Protein AF-A0A3P6F6H8-F1 (afdb_monomer_lite)

Sequence (95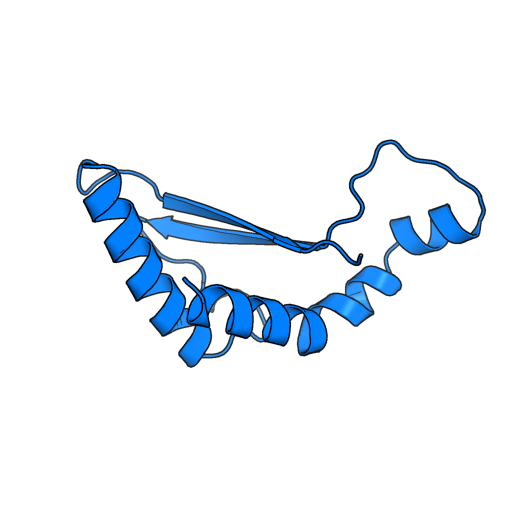 aa):
MEKVKKLINSHYEEHLKEKFHQSEMVKALSEGKTSDADWESTFFIWHKPTSNISKVPNISDELIKTMDGYVSQLHKFAKGSPNSCVKILVSLKDT

Radius of gyration: 15.67 Å; chains: 1; bounding box: 38×23×39 Å

Structure (mmCIF, N/CA/C/O backbone):
data_AF-A0A3P6F6H8-F1
#
_entry.id   AF-A0A3P6F6H8-F1
#
loop_
_atom_site.group_PDB
_atom_site.id
_atom_site.type_symbol
_atom_site.label_atom_id
_atom_site.label_alt_id
_atom_site.label_comp_id
_atom_site.label_asym_id
_atom_site.label_entity_id
_atom_site.label_seq_id
_atom_site.pdbx_PDB_ins_code
_atom_site.Cartn_x
_atom_site.Cartn_y
_atom_site.Cartn_z
_atom_site.occupancy
_atom_site.B_iso_or_equiv
_atom_site.auth_seq_id
_atom_site.auth_comp_id
_atom_site.auth_asym_id
_atom_site.auth_atom_id
_atom_site.pdbx_PDB_model_num
ATOM 1 N N . MET A 1 1 ? -3.633 12.340 7.985 1.00 84.44 1 MET A N 1
ATOM 2 C CA . MET A 1 1 ? -3.173 12.287 6.580 1.00 84.44 1 MET A CA 1
ATOM 3 C C . MET A 1 1 ? -1.687 12.026 6.449 1.00 84.44 1 MET A C 1
ATOM 5 O O . MET A 1 1 ? -1.337 11.052 5.804 1.00 84.44 1 MET A O 1
ATOM 9 N N . GLU A 1 2 ? -0.815 12.816 7.076 1.00 92.62 2 GLU A N 1
ATOM 10 C CA . GLU A 1 2 ? 0.639 12.696 6.854 1.00 92.62 2 GLU A CA 1
ATOM 11 C C . GLU A 1 2 ? 1.225 11.318 7.191 1.00 92.62 2 GLU A C 1
ATOM 13 O O . GLU A 1 2 ? 1.997 10.767 6.411 1.00 92.62 2 GLU A O 1
ATOM 18 N N . LYS A 1 3 ? 0.772 10.689 8.283 1.00 94.69 3 LYS A N 1
ATOM 19 C CA . LYS A 1 3 ? 1.191 9.321 8.626 1.00 94.69 3 LYS A CA 1
ATOM 20 C C . LYS A 1 3 ? 0.816 8.290 7.550 1.00 94.69 3 LYS A C 1
ATOM 22 O O . LYS A 1 3 ? 1.625 7.424 7.242 1.00 94.69 3 LYS A O 1
ATOM 27 N N . VAL A 1 4 ? -0.384 8.403 6.969 1.00 92.19 4 VAL A N 1
ATOM 28 C CA . VAL A 1 4 ? -0.860 7.514 5.893 1.00 92.19 4 VAL A CA 1
ATOM 29 C C . VAL A 1 4 ? 0.057 7.638 4.679 1.00 92.19 4 VAL A C 1
ATOM 31 O O . VAL A 1 4 ? 0.581 6.634 4.215 1.00 92.19 4 VAL A O 1
ATOM 34 N N . LYS A 1 5 ? 0.311 8.873 4.222 1.00 92.00 5 LYS A N 1
ATOM 35 C CA . LYS A 1 5 ? 1.196 9.144 3.080 1.00 92.00 5 LYS A CA 1
ATOM 36 C C . LYS A 1 5 ? 2.594 8.573 3.303 1.00 92.00 5 LYS A C 1
ATOM 38 O O . LYS A 1 5 ? 3.106 7.872 2.442 1.00 92.00 5 LYS A O 1
ATOM 43 N N . LYS A 1 6 ? 3.185 8.830 4.476 1.00 95.06 6 LYS A N 1
ATOM 44 C CA . LYS A 1 6 ? 4.526 8.340 4.815 1.00 95.06 6 LYS A CA 1
ATOM 45 C C . LYS A 1 6 ? 4.608 6.814 4.742 1.00 95.06 6 LYS A C 1
ATOM 47 O O . LYS A 1 6 ? 5.507 6.296 4.098 1.00 95.06 6 LYS A O 1
ATOM 52 N N . LEU A 1 7 ? 3.671 6.106 5.377 1.00 94.88 7 LEU A N 1
ATOM 53 C CA . LEU A 1 7 ? 3.688 4.641 5.412 1.00 94.88 7 LEU A CA 1
ATOM 54 C C . LEU A 1 7 ? 3.410 4.014 4.040 1.00 94.88 7 LEU A C 1
ATOM 56 O O . LEU A 1 7 ? 4.013 2.999 3.708 1.00 94.88 7 LEU A O 1
ATOM 60 N N . ILE A 1 8 ? 2.533 4.622 3.237 1.00 92.88 8 ILE A N 1
ATOM 61 C CA . ILE A 1 8 ? 2.285 4.190 1.857 1.00 92.88 8 ILE A CA 1
ATOM 62 C C . ILE A 1 8 ? 3.540 4.382 0.996 1.00 92.88 8 ILE A C 1
ATOM 64 O O . ILE A 1 8 ? 3.923 3.460 0.282 1.00 92.88 8 ILE A O 1
ATOM 68 N N . ASN A 1 9 ? 4.209 5.535 1.097 1.00 92.69 9 ASN A N 1
ATOM 69 C CA . ASN A 1 9 ? 5.450 5.790 0.365 1.00 92.69 9 ASN A CA 1
ATOM 70 C C . ASN A 1 9 ? 6.571 4.834 0.796 1.00 92.69 9 ASN A C 1
ATOM 72 O O . ASN A 1 9 ? 7.294 4.333 -0.054 1.00 92.69 9 ASN A O 1
ATOM 76 N N . SER A 1 10 ? 6.698 4.527 2.090 1.00 94.19 10 SER A N 1
ATOM 77 C CA . SER A 1 10 ? 7.659 3.519 2.558 1.00 94.19 10 SER A CA 1
ATOM 78 C C . SER A 1 10 ? 7.361 2.136 1.976 1.00 94.19 10 SER A C 1
ATOM 80 O O . SER A 1 10 ? 8.256 1.506 1.428 1.00 94.19 10 SER A O 1
ATOM 82 N N . HIS A 1 11 ? 6.099 1.694 2.005 1.00 93.19 11 HIS A N 1
ATOM 83 C CA . HIS A 1 11 ? 5.704 0.420 1.396 1.00 93.19 11 HIS A CA 1
ATOM 84 C C . HIS A 1 11 ? 6.001 0.380 -0.113 1.00 93.19 11 HIS A C 1
ATOM 86 O O . HIS A 1 11 ? 6.434 -0.646 -0.638 1.00 93.19 11 HIS A O 1
ATOM 92 N N . TYR A 1 12 ? 5.801 1.502 -0.807 1.00 92.75 12 TYR A N 1
ATOM 93 C CA . TYR A 1 12 ? 6.157 1.638 -2.213 1.00 92.7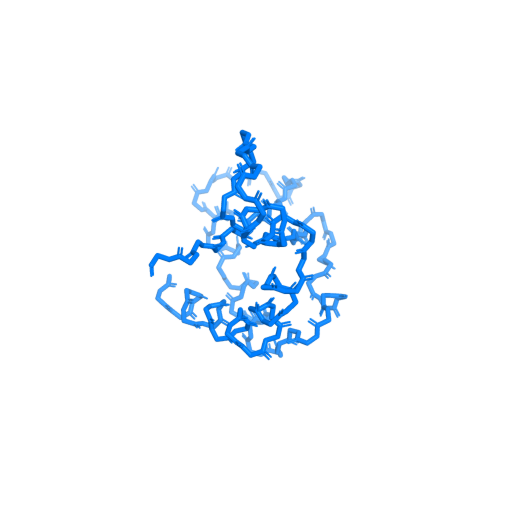5 12 TYR A CA 1
ATOM 94 C C . TYR A 1 12 ? 7.655 1.434 -2.453 1.00 92.75 12 TYR A C 1
ATOM 96 O O . TYR A 1 12 ? 8.032 0.535 -3.207 1.00 92.75 12 TYR A O 1
ATOM 104 N N . GLU A 1 13 ? 8.489 2.232 -1.783 1.00 92.81 13 GLU A N 1
ATOM 105 C CA . GLU A 1 13 ? 9.947 2.202 -1.926 1.00 92.81 13 GLU A CA 1
ATOM 106 C C . GLU A 1 13 ? 10.528 0.824 -1.578 1.00 92.81 13 GLU A C 1
ATOM 108 O O . GLU A 1 13 ? 11.399 0.325 -2.284 1.00 92.81 13 GLU A O 1
ATOM 113 N N . GLU A 1 14 ? 10.013 0.176 -0.530 1.00 93.88 14 GLU A N 1
ATOM 114 C CA . GLU A 1 14 ? 10.551 -1.090 -0.021 1.00 93.88 14 GLU A CA 1
ATOM 115 C C . GLU A 1 14 ? 10.084 -2.326 -0.806 1.00 93.88 14 GLU A C 1
ATOM 117 O O . GLU A 1 14 ? 10.786 -3.340 -0.831 1.00 93.88 14 GLU A O 1
ATOM 122 N N . HIS A 1 15 ? 8.890 -2.299 -1.413 1.00 91.69 15 HIS A N 1
ATOM 123 C CA . HIS A 1 15 ? 8.254 -3.530 -1.909 1.00 91.69 15 HIS A CA 1
ATOM 124 C C . HIS A 1 15 ? 7.663 -3.464 -3.318 1.00 91.69 15 HIS A C 1
ATOM 126 O O . HIS A 1 15 ? 7.447 -4.522 -3.924 1.00 91.69 15 HIS A O 1
ATOM 132 N N . LEU A 1 16 ? 7.372 -2.270 -3.842 1.00 90.94 16 LEU A N 1
ATOM 133 C CA . LEU A 1 16 ? 6.679 -2.105 -5.126 1.00 90.94 16 LEU A CA 1
ATOM 134 C C . LEU A 1 16 ? 7.558 -1.468 -6.202 1.00 90.94 16 LEU A C 1
ATOM 136 O O . LEU A 1 16 ? 7.428 -1.842 -7.365 1.00 90.94 16 L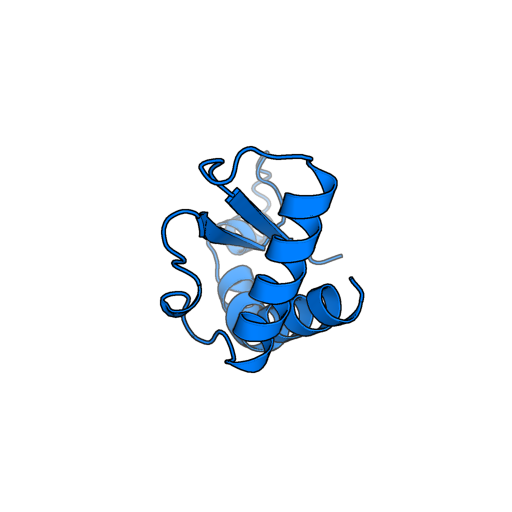EU A O 1
ATOM 140 N N . LYS A 1 17 ? 8.464 -0.561 -5.829 1.00 90.94 17 LYS A N 1
ATOM 141 C CA . LYS A 1 17 ? 9.290 0.216 -6.761 1.00 90.94 17 LYS A CA 1
ATOM 142 C C . LYS A 1 17 ? 10.138 -0.652 -7.681 1.00 90.94 17 LYS A C 1
ATOM 144 O O . LYS A 1 17 ? 10.116 -0.488 -8.897 1.00 90.94 17 LYS A O 1
ATOM 149 N N . GLU A 1 18 ? 10.833 -1.640 -7.124 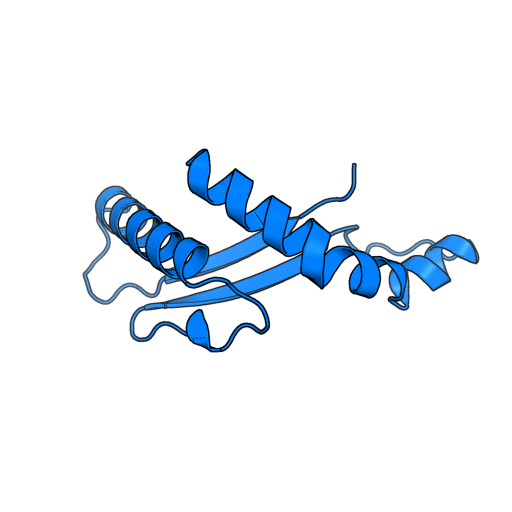1.00 90.62 18 GLU A N 1
ATOM 150 C CA . GLU A 1 18 ? 11.649 -2.553 -7.930 1.00 90.62 18 GLU A CA 1
ATOM 151 C C . GLU A 1 18 ? 10.795 -3.320 -8.953 1.00 90.62 18 GLU A C 1
ATOM 153 O O . GLU A 1 18 ? 11.126 -3.372 -10.138 1.00 90.62 18 GLU A O 1
ATOM 158 N N . LYS A 1 19 ? 9.652 -3.865 -8.519 1.00 88.69 19 LYS A N 1
ATOM 159 C CA . LYS A 1 19 ? 8.726 -4.595 -9.399 1.00 88.69 19 LYS A CA 1
ATOM 160 C C . LYS A 1 19 ? 8.148 -3.695 -10.486 1.00 88.69 19 LYS A C 1
ATOM 162 O O . LYS A 1 19 ? 7.981 -4.143 -11.619 1.00 88.69 19 LYS A O 1
ATOM 167 N N . PHE A 1 20 ? 7.860 -2.441 -10.147 1.00 88.69 20 PHE A N 1
ATOM 168 C CA . PHE A 1 20 ? 7.405 -1.437 -11.099 1.00 88.69 20 PHE A CA 1
ATOM 169 C C . PHE A 1 20 ? 8.467 -1.191 -12.179 1.00 88.69 20 PHE A C 1
ATOM 171 O O . PHE A 1 20 ? 8.164 -1.335 -13.360 1.00 88.69 20 PHE A O 1
ATOM 178 N N . HIS A 1 21 ? 9.731 -0.970 -11.808 1.00 87.00 21 HIS A N 1
ATOM 179 C CA . HIS A 1 21 ? 10.822 -0.792 -12.775 1.00 87.00 21 HIS A CA 1
ATOM 180 C C . HIS A 1 21 ? 11.137 -2.038 -13.617 1.00 87.00 21 HIS A C 1
ATOM 182 O O . HIS A 1 21 ? 11.652 -1.922 -14.727 1.00 87.00 21 HIS A O 1
ATOM 188 N N . GLN A 1 22 ? 10.811 -3.236 -13.128 1.00 88.81 22 GLN A N 1
ATOM 189 C CA . GLN A 1 22 ? 10.964 -4.486 -13.883 1.00 88.81 22 GLN A CA 1
ATOM 190 C C . GLN A 1 22 ? 9.792 -4.786 -14.833 1.00 88.81 22 GLN A C 1
ATOM 192 O O . GLN A 1 22 ? 9.880 -5.726 -15.637 1.00 88.81 22 GLN A O 1
ATOM 197 N N . SER A 1 23 ? 8.703 -4.021 -14.740 1.00 87.25 23 SER A N 1
ATOM 198 C CA . SER A 1 23 ? 7.486 -4.240 -15.516 1.00 87.25 23 SER A CA 1
ATOM 199 C C . SER A 1 23 ? 7.686 -4.003 -17.016 1.00 87.25 23 SER A C 1
ATOM 201 O O . SER A 1 23 ? 8.605 -3.311 -17.464 1.00 87.25 23 SER A O 1
ATOM 203 N N . GLU A 1 24 ? 6.799 -4.591 -17.819 1.00 82.06 24 GLU A N 1
ATOM 204 C CA . GLU A 1 24 ? 6.852 -4.476 -19.278 1.00 82.06 24 GLU A CA 1
ATOM 205 C C . GLU A 1 24 ? 6.652 -3.037 -19.764 1.00 82.06 24 GLU A C 1
ATOM 207 O O . GLU A 1 24 ? 7.233 -2.673 -20.782 1.00 82.06 24 GLU A O 1
ATOM 212 N N . MET A 1 25 ? 5.918 -2.194 -19.024 1.00 81.44 25 MET A N 1
ATOM 213 C CA . MET A 1 25 ? 5.746 -0.782 -19.390 1.00 81.44 25 MET A CA 1
ATOM 214 C C . MET A 1 25 ? 7.066 -0.006 -19.331 1.00 81.44 25 MET A C 1
ATOM 216 O O . MET A 1 25 ? 7.369 0.755 -20.246 1.00 81.44 25 MET A O 1
ATOM 220 N N . VAL A 1 26 ? 7.890 -0.245 -18.305 1.00 83.00 26 VAL A N 1
ATOM 221 C CA . VAL A 1 26 ? 9.180 0.442 -18.142 1.00 83.00 26 VAL A CA 1
ATOM 222 C C . VAL A 1 26 ? 10.161 -0.017 -19.216 1.00 83.00 26 VAL A C 1
ATOM 224 O O . VAL A 1 26 ? 10.866 0.799 -19.811 1.00 83.00 26 VAL A O 1
ATOM 227 N N . LYS A 1 27 ? 10.148 -1.315 -19.538 1.00 82.50 27 LYS A N 1
ATOM 228 C CA . LYS A 1 27 ? 10.941 -1.879 -20.639 1.00 82.50 27 LYS A CA 1
ATOM 229 C C . LYS A 1 27 ? 10.508 -1.320 -21.995 1.00 82.50 27 LYS A C 1
ATOM 231 O O . LYS A 1 27 ? 11.352 -0.833 -22.740 1.00 82.50 27 LYS A O 1
ATOM 236 N N . ALA A 1 28 ? 9.209 -1.308 -22.292 1.00 82.06 28 ALA A N 1
ATOM 237 C CA . ALA A 1 28 ? 8.676 -0.764 -23.539 1.00 82.06 28 ALA A CA 1
ATOM 238 C C . ALA A 1 28 ? 9.023 0.725 -23.710 1.00 82.06 28 ALA A C 1
ATOM 240 O O . ALA A 1 28 ? 9.434 1.133 -24.798 1.00 82.06 28 ALA A O 1
ATOM 241 N N . LEU A 1 29 ? 8.951 1.512 -22.629 1.00 82.00 29 LEU A N 1
ATOM 242 C CA . LEU A 1 29 ? 9.367 2.913 -22.647 1.00 82.00 29 LEU A CA 1
ATOM 243 C C . LEU A 1 29 ? 10.863 3.060 -22.966 1.00 82.00 29 LEU A C 1
ATOM 245 O O . LEU A 1 29 ? 11.232 3.903 -23.781 1.00 82.00 29 LEU A O 1
ATOM 249 N N . SER A 1 30 ? 11.721 2.216 -22.382 1.00 79.56 30 SER A N 1
ATOM 250 C CA . SER A 1 30 ? 13.164 2.221 -22.678 1.00 79.56 30 SER A CA 1
ATOM 251 C C . SER A 1 30 ? 13.492 1.846 -24.132 1.00 79.56 30 SER A C 1
ATOM 253 O O . SER A 1 30 ? 14.502 2.289 -24.672 1.00 79.56 30 SER A O 1
ATOM 255 N N . GLU A 1 31 ? 12.605 1.097 -24.795 1.00 84.94 31 GLU A N 1
ATOM 256 C CA . GLU A 1 31 ? 12.678 0.751 -26.221 1.00 84.94 31 GLU A CA 1
ATOM 257 C C . GLU A 1 31 ? 12.074 1.833 -27.141 1.00 84.94 31 GLU A C 1
ATOM 259 O O . GLU A 1 31 ? 11.971 1.631 -28.351 1.00 84.94 31 GLU A O 1
ATOM 264 N N . GLY A 1 32 ? 11.648 2.977 -26.592 1.00 78.31 32 GLY A N 1
ATOM 265 C CA . GLY A 1 32 ? 11.061 4.081 -27.355 1.00 78.31 32 GLY A CA 1
ATOM 266 C C . GLY A 1 32 ? 9.603 3.862 -27.768 1.00 78.31 32 GLY A C 1
ATOM 267 O O . GLY A 1 32 ? 9.077 4.624 -28.580 1.00 78.31 32 GLY A O 1
ATOM 268 N N . LYS A 1 33 ? 8.926 2.843 -27.221 1.00 78.62 33 LYS A N 1
ATOM 269 C CA . LYS A 1 33 ? 7.489 2.633 -27.430 1.00 78.62 33 LYS A CA 1
ATOM 270 C C . LYS A 1 33 ? 6.723 3.541 -26.476 1.00 78.62 33 LYS A C 1
ATOM 272 O O . LYS A 1 33 ? 6.680 3.306 -25.272 1.00 78.62 33 LYS A O 1
ATOM 277 N N . THR A 1 34 ? 6.110 4.583 -27.019 1.00 72.19 34 THR A N 1
ATOM 278 C CA . THR A 1 34 ? 5.201 5.449 -26.266 1.00 72.19 34 THR A CA 1
ATOM 279 C C . THR A 1 34 ? 3.843 4.770 -26.120 1.00 72.19 34 THR A C 1
ATOM 281 O O . THR A 1 34 ? 3.287 4.286 -27.107 1.00 72.19 34 THR A O 1
ATOM 284 N N . SER A 1 35 ? 3.297 4.756 -24.907 1.00 76.00 35 SER A N 1
ATOM 285 C CA . SER A 1 35 ? 1.944 4.274 -24.621 1.00 76.00 35 SER A CA 1
ATOM 286 C C . SER A 1 35 ? 1.140 5.351 -23.908 1.00 76.00 35 SER A C 1
ATOM 288 O O . SER A 1 35 ? 1.715 6.080 -23.104 1.00 76.00 35 SER A O 1
ATOM 290 N N . ASP A 1 36 ? -0.180 5.354 -24.082 1.00 83.06 36 ASP A N 1
ATOM 291 C CA . ASP A 1 36 ? -1.113 6.180 -23.297 1.00 83.06 36 ASP A CA 1
ATOM 292 C C . ASP A 1 36 ? -1.304 5.669 -21.848 1.00 83.06 36 ASP A C 1
ATOM 294 O O . ASP A 1 36 ? -2.283 6.004 -21.186 1.00 83.06 36 ASP A O 1
ATOM 298 N N . ALA A 1 37 ? -0.409 4.804 -21.359 1.00 81.12 37 ALA A N 1
ATOM 299 C CA . ALA A 1 37 ? -0.472 4.252 -20.012 1.00 81.12 37 ALA A CA 1
ATOM 300 C C . ALA A 1 37 ? 0.036 5.255 -18.968 1.00 81.12 37 ALA A C 1
ATOM 302 O O . ALA A 1 37 ? 1.034 5.948 -19.180 1.00 81.12 37 ALA A O 1
ATOM 303 N N . ASP A 1 38 ? -0.621 5.277 -17.810 1.00 82.50 38 ASP A N 1
ATOM 304 C CA . ASP A 1 38 ? -0.194 6.085 -16.675 1.00 82.50 38 ASP A CA 1
ATOM 305 C C . ASP A 1 38 ? 1.110 5.544 -16.065 1.00 82.50 38 ASP A C 1
ATOM 307 O O . ASP A 1 38 ? 1.243 4.352 -15.778 1.00 82.50 38 ASP A O 1
ATOM 311 N N . TRP A 1 39 ? 2.069 6.442 -15.821 1.00 84.12 39 TRP A N 1
ATOM 312 C CA . TRP A 1 39 ? 3.298 6.137 -15.086 1.00 84.12 39 TRP A CA 1
ATOM 313 C C . TRP A 1 39 ? 3.026 6.136 -13.579 1.00 84.12 39 TRP A C 1
ATOM 315 O O . TRP A 1 39 ? 3.335 7.088 -12.856 1.00 84.12 39 TRP A O 1
ATOM 325 N N . GLU A 1 40 ? 2.361 5.082 -13.119 1.00 87.81 40 GLU A N 1
ATOM 326 C CA . GLU A 1 40 ? 2.010 4.908 -11.716 1.00 87.81 40 GLU A CA 1
ATOM 327 C C . GLU A 1 40 ? 2.068 3.446 -11.271 1.00 87.81 40 GLU A C 1
ATOM 329 O O . GLU A 1 40 ? 1.785 2.517 -12.028 1.00 87.81 40 GLU A O 1
ATOM 334 N N . SER A 1 41 ? 2.404 3.248 -9.999 1.00 88.12 41 SER A N 1
ATOM 335 C CA . SER A 1 41 ? 2.243 1.979 -9.303 1.00 88.12 41 SER A CA 1
ATOM 336 C C . SER A 1 41 ? 1.014 2.056 -8.413 1.00 88.12 41 SER A C 1
ATOM 338 O O . SER A 1 41 ? 0.912 2.925 -7.541 1.00 88.12 41 SER A O 1
ATOM 340 N N . THR A 1 42 ? 0.076 1.136 -8.638 1.00 89.94 42 THR A N 1
ATOM 341 C CA . THR A 1 42 ? -1.260 1.226 -8.057 1.00 89.94 42 THR A CA 1
ATOM 342 C C . THR A 1 42 ? -1.690 -0.087 -7.411 1.00 89.94 42 THR A C 1
ATOM 344 O O . THR A 1 42 ? -1.556 -1.162 -7.994 1.00 89.94 42 THR A O 1
ATOM 347 N N . PHE A 1 43 ? -2.257 -0.010 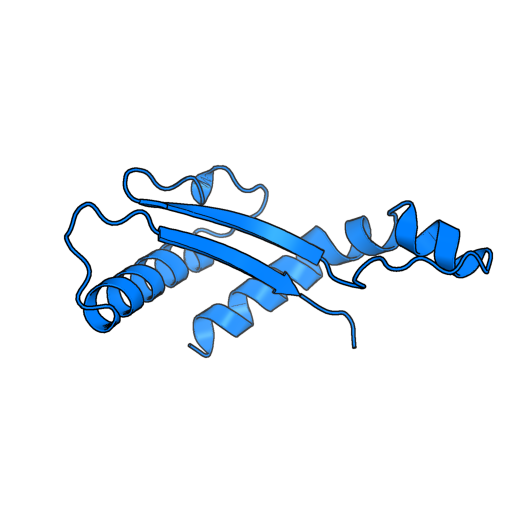-6.203 1.00 88.69 43 PHE A N 1
ATOM 348 C CA . PHE A 1 43 ? -2.880 -1.154 -5.531 1.00 88.69 43 PHE A CA 1
ATOM 349 C C . PHE A 1 43 ? -4.235 -0.795 -4.914 1.00 88.69 43 PHE A C 1
ATOM 351 O O . PHE A 1 43 ? -4.535 0.360 -4.599 1.00 88.69 43 PHE A O 1
ATOM 358 N N . PHE A 1 44 ? -5.081 -1.816 -4.759 1.00 88.25 44 PHE A N 1
ATOM 359 C CA . PHE A 1 44 ? -6.474 -1.660 -4.350 1.00 88.25 44 PHE A CA 1
ATOM 360 C C . PHE A 1 44 ? -6.731 -2.237 -2.961 1.00 88.25 44 PHE A C 1
ATOM 362 O O . PHE A 1 44 ? -6.479 -3.419 -2.711 1.00 88.25 44 PHE A O 1
ATOM 369 N N . ILE A 1 45 ? -7.348 -1.427 -2.097 1.00 89.19 45 ILE A N 1
ATOM 370 C CA . ILE A 1 45 ? -7.837 -1.868 -0.790 1.00 89.19 45 ILE A CA 1
ATOM 371 C C . ILE A 1 45 ? -9.363 -1.751 -0.738 1.00 89.19 45 ILE A C 1
ATOM 373 O O . ILE A 1 45 ? -9.948 -0.691 -0.965 1.00 89.19 45 ILE A O 1
ATOM 377 N N . TRP A 1 46 ? -10.025 -2.857 -0.420 1.00 89.62 46 TRP A N 1
ATOM 378 C CA . TRP A 1 46 ? -11.434 -2.915 -0.047 1.00 89.62 46 TRP A CA 1
ATOM 379 C C . TRP A 1 46 ? -11.497 -2.867 1.470 1.00 89.62 46 TRP A C 1
ATOM 381 O O . TRP A 1 46 ? -10.866 -3.697 2.111 1.00 89.62 46 TRP A O 1
ATOM 391 N N . HIS A 1 47 ? -12.235 -1.920 2.047 1.00 85.44 47 HIS A N 1
ATOM 392 C CA . HIS A 1 47 ? -12.324 -1.775 3.504 1.00 85.44 47 HIS A CA 1
ATOM 393 C C . HIS A 1 47 ? -13.683 -2.171 4.084 1.00 85.44 47 HIS A C 1
ATOM 395 O O . HIS A 1 47 ? -13.743 -2.667 5.210 1.00 85.44 47 HIS A O 1
ATOM 401 N N . LYS A 1 48 ? -14.781 -1.955 3.346 1.00 83.44 48 LYS A N 1
ATOM 402 C CA . LYS A 1 48 ? -16.142 -2.287 3.797 1.00 83.44 48 LYS A CA 1
ATOM 403 C C . LYS A 1 48 ? -16.933 -3.056 2.731 1.00 83.44 48 LYS A C 1
ATOM 405 O O . LYS A 1 48 ? -16.828 -2.702 1.553 1.00 83.44 48 LYS A O 1
ATOM 410 N N . PRO A 1 49 ? -17.745 -4.059 3.134 1.00 82.88 49 PRO A N 1
ATOM 411 C CA . PRO A 1 49 ? -18.017 -4.473 4.523 1.00 82.88 49 PRO A CA 1
ATOM 412 C C . PRO A 1 49 ? -16.867 -5.251 5.187 1.00 82.88 49 PRO A C 1
ATOM 414 O O . PRO A 1 49 ? -16.704 -5.171 6.403 1.00 82.88 49 PRO A O 1
ATOM 417 N N . THR A 1 50 ? -16.030 -5.922 4.396 1.00 86.69 50 THR A N 1
ATOM 418 C CA . THR A 1 50 ? -14.877 -6.700 4.866 1.00 86.69 50 THR A CA 1
ATOM 419 C C . THR A 1 50 ? -13.595 -6.122 4.287 1.00 86.69 50 THR A C 1
ATOM 421 O O . THR A 1 50 ? -13.536 -5.836 3.090 1.00 86.69 50 THR A O 1
ATOM 424 N N . SER A 1 51 ? -12.576 -5.963 5.132 1.00 88.50 51 SER A N 1
ATOM 425 C CA . SER A 1 51 ? -11.281 -5.437 4.708 1.00 88.50 51 SER A CA 1
ATOM 426 C C . SER A 1 51 ? -10.437 -6.520 4.026 1.00 88.50 51 SER A C 1
ATOM 428 O O . SER A 1 51 ? -10.350 -7.637 4.537 1.00 88.50 51 SER A O 1
ATOM 430 N N . ASN A 1 52 ? -9.802 -6.213 2.893 1.00 92.00 52 ASN A N 1
ATOM 431 C CA . ASN A 1 52 ? -8.816 -7.089 2.244 1.00 92.00 52 ASN A CA 1
ATOM 432 C C . ASN A 1 52 ? -7.363 -6.682 2.551 1.00 92.00 52 ASN A C 1
ATOM 434 O O . ASN A 1 52 ? -6.451 -7.327 2.044 1.00 92.00 52 ASN A O 1
ATOM 438 N N . ILE A 1 53 ? -7.140 -5.632 3.350 1.00 89.88 53 ILE A N 1
ATOM 439 C CA . ILE A 1 53 ? -5.816 -5.015 3.512 1.00 89.88 53 ILE A CA 1
ATOM 440 C C . ILE A 1 53 ? -4.752 -5.988 4.040 1.00 89.88 53 ILE A C 1
ATOM 442 O O . ILE A 1 53 ? -3.611 -5.944 3.599 1.00 89.88 53 ILE A O 1
ATOM 446 N N . SER A 1 54 ? -5.135 -6.928 4.908 1.00 88.69 54 SER A N 1
ATOM 447 C CA . SER A 1 54 ? -4.238 -7.963 5.440 1.00 88.69 54 SER A CA 1
ATOM 448 C C . SER A 1 54 ? -3.816 -9.010 4.407 1.00 88.69 54 SER A C 1
ATOM 450 O O . SER A 1 54 ? -2.913 -9.798 4.666 1.00 88.69 54 SER A O 1
ATOM 452 N N . LYS A 1 55 ? -4.474 -9.044 3.243 1.00 90.44 55 LYS A N 1
ATOM 453 C CA . LYS A 1 55 ? -4.119 -9.920 2.120 1.00 90.44 55 LYS A CA 1
ATOM 454 C C . LYS A 1 55 ? -3.139 -9.259 1.155 1.00 90.44 55 LYS A C 1
ATOM 456 O O . LYS A 1 55 ? -2.655 -9.933 0.250 1.00 90.44 55 LYS A O 1
ATOM 461 N N . VAL A 1 56 ? -2.881 -7.958 1.300 1.00 89.44 56 VAL A N 1
ATOM 462 C CA . VAL A 1 56 ? -1.884 -7.277 0.474 1.00 89.44 56 VAL A CA 1
ATOM 463 C C . VAL A 1 56 ? -0.499 -7.717 0.961 1.00 89.44 56 VAL A C 1
ATOM 465 O O . VAL A 1 56 ? -0.208 -7.596 2.153 1.00 89.44 56 VAL A O 1
ATOM 468 N N . PRO A 1 57 ? 0.353 -8.265 0.078 1.00 90.06 57 PRO A N 1
ATOM 469 C CA . PRO A 1 57 ? 1.660 -8.768 0.475 1.00 90.06 57 PRO A CA 1
ATOM 470 C C . PRO A 1 57 ? 2.539 -7.635 1.005 1.00 90.06 57 PRO A C 1
ATOM 472 O O . PRO A 1 57 ? 2.521 -6.531 0.467 1.00 90.06 57 PRO A O 1
ATOM 475 N N . ASN A 1 58 ? 3.343 -7.927 2.029 1.00 91.94 58 ASN A N 1
ATOM 476 C CA . ASN A 1 58 ? 4.323 -7.004 2.615 1.00 91.94 58 ASN A CA 1
ATOM 477 C C . ASN A 1 58 ? 3.734 -5.686 3.159 1.00 91.94 58 ASN A C 1
ATOM 479 O O . ASN A 1 58 ? 4.455 -4.705 3.338 1.00 91.94 58 ASN A O 1
ATOM 483 N N . ILE A 1 59 ? 2.425 -5.627 3.420 1.00 91.81 59 ILE A N 1
ATOM 484 C CA . ILE A 1 59 ? 1.842 -4.519 4.178 1.00 91.81 59 ILE A CA 1
ATOM 485 C C . ILE A 1 59 ? 2.138 -4.722 5.666 1.00 91.81 59 ILE A C 1
ATOM 487 O O . ILE A 1 59 ? 1.904 -5.793 6.222 1.00 91.81 59 ILE A O 1
ATOM 491 N N . SER A 1 60 ? 2.629 -3.670 6.322 1.00 93.50 60 SER A N 1
ATOM 492 C CA . SER A 1 60 ? 2.912 -3.692 7.755 1.00 93.50 60 SER A CA 1
ATOM 493 C C . SER A 1 60 ? 1.643 -3.540 8.598 1.00 93.50 60 SER A C 1
ATOM 495 O O . SER A 1 60 ? 0.711 -2.816 8.234 1.00 93.50 60 SER A O 1
ATOM 497 N N . ASP A 1 61 ? 1.639 -4.137 9.791 1.00 94.12 61 ASP A N 1
ATOM 498 C CA . ASP A 1 61 ? 0.550 -3.975 10.767 1.00 94.12 61 ASP A CA 1
ATOM 499 C C . ASP A 1 61 ? 0.300 -2.506 11.138 1.00 94.12 61 ASP A C 1
ATOM 501 O O . ASP A 1 61 ? -0.829 -2.105 11.435 1.00 94.12 61 ASP A O 1
ATOM 505 N N . GLU A 1 62 ? 1.350 -1.679 11.130 1.00 95.31 62 GLU A N 1
ATOM 506 C CA . GLU A 1 62 ? 1.218 -0.245 11.377 1.00 95.31 62 GLU A CA 1
ATOM 507 C C . GLU A 1 62 ? 0.444 0.451 10.252 1.00 95.31 62 GLU A C 1
ATOM 509 O O . GLU A 1 62 ? -0.432 1.280 10.532 1.00 95.31 62 GLU A O 1
ATOM 514 N N . LEU A 1 63 ? 0.731 0.108 8.992 1.00 92.75 63 LEU A N 1
ATOM 515 C CA . LEU A 1 63 ? 0.004 0.633 7.842 1.00 92.75 63 LEU A CA 1
ATOM 516 C C . LEU A 1 63 ? -1.461 0.180 7.874 1.00 92.75 63 LEU A C 1
ATOM 518 O O . LEU A 1 63 ? -2.338 1.019 7.679 1.00 92.75 63 LEU A O 1
ATOM 522 N N . ILE A 1 64 ? -1.741 -1.079 8.233 1.00 92.81 64 ILE A N 1
ATOM 523 C CA . ILE A 1 64 ? -3.112 -1.595 8.413 1.00 92.81 64 ILE A CA 1
ATOM 524 C C . ILE A 1 64 ? -3.890 -0.739 9.415 1.00 92.81 64 ILE A C 1
ATOM 526 O O . ILE A 1 64 ? -4.917 -0.150 9.075 1.00 92.81 64 ILE A O 1
ATOM 530 N N . LYS A 1 65 ? -3.362 -0.598 10.638 1.00 93.56 65 LYS A N 1
ATOM 531 C CA . LYS A 1 65 ? -4.016 0.172 11.711 1.00 93.56 65 LYS A CA 1
ATOM 532 C C . LYS A 1 65 ? -4.206 1.638 11.327 1.00 93.56 65 LYS A C 1
ATOM 534 O O . LYS A 1 65 ? -5.230 2.246 11.642 1.00 93.56 65 LYS A O 1
ATOM 539 N N . THR A 1 66 ? -3.218 2.218 10.646 1.00 94.50 66 THR A N 1
ATOM 540 C CA . THR A 1 66 ? -3.271 3.615 10.203 1.00 94.50 66 THR A CA 1
ATOM 541 C C . THR A 1 66 ? -4.342 3.815 9.125 1.00 94.50 66 THR A C 1
ATOM 543 O O . THR A 1 66 ? -5.085 4.798 9.184 1.00 94.50 66 THR A O 1
ATOM 546 N N . MET A 1 67 ? -4.469 2.878 8.180 1.00 91.81 67 MET A N 1
ATOM 547 C CA . MET A 1 67 ? -5.496 2.909 7.137 1.00 91.81 67 MET A CA 1
ATOM 548 C C . MET A 1 67 ? -6.903 2.726 7.702 1.00 91.81 67 MET A C 1
ATOM 550 O O . MET A 1 67 ? -7.794 3.493 7.344 1.00 91.81 67 MET A O 1
ATOM 554 N N . ASP A 1 68 ? -7.108 1.809 8.647 1.00 90.38 68 ASP A N 1
ATOM 555 C CA . ASP A 1 68 ? -8.416 1.616 9.288 1.00 90.38 68 ASP A CA 1
ATOM 556 C C . ASP A 1 68 ? -8.891 2.881 10.027 1.00 90.38 68 ASP A C 1
ATOM 558 O O . ASP A 1 68 ? -10.062 3.281 9.943 1.00 90.38 68 ASP A O 1
ATOM 562 N N . GLY A 1 69 ? -7.968 3.568 10.708 1.00 91.50 69 GLY A N 1
ATOM 563 C CA . GLY A 1 69 ? -8.240 4.861 11.335 1.00 91.50 69 GLY A CA 1
ATOM 564 C C . GLY A 1 69 ? -8.589 5.949 10.315 1.00 91.50 69 GLY A C 1
ATOM 565 O O . GLY A 1 69 ? -9.514 6.734 10.538 1.00 91.50 69 GLY A O 1
ATOM 566 N N . TYR A 1 70 ? -7.887 5.978 9.180 1.00 91.25 70 TYR A N 1
ATOM 567 C CA . TYR A 1 70 ? -8.153 6.922 8.097 1.00 91.25 70 TYR A CA 1
ATOM 568 C C . TYR A 1 70 ? -9.517 6.686 7.434 1.00 91.25 70 TYR A C 1
ATOM 570 O O . TYR A 1 70 ? -10.305 7.619 7.287 1.00 91.25 70 TYR A O 1
ATOM 578 N N . VAL A 1 71 ? -9.853 5.435 7.125 1.00 88.88 71 VAL A N 1
ATOM 579 C CA . VAL A 1 71 ? -11.152 5.033 6.565 1.00 88.88 71 VAL A CA 1
ATOM 580 C C . VAL A 1 71 ? -12.295 5.404 7.492 1.00 88.88 71 VAL A C 1
ATOM 582 O O . VAL A 1 71 ? -13.322 5.904 7.042 1.00 88.88 71 VAL A O 1
ATOM 585 N N . SER A 1 72 ? -12.114 5.204 8.797 1.00 87.62 72 SER A N 1
ATOM 586 C CA . SER A 1 72 ? -13.115 5.578 9.796 1.00 87.62 72 SER A CA 1
ATOM 587 C C . SER A 1 72 ? -13.391 7.085 9.788 1.00 87.62 72 SER A C 1
ATOM 589 O O . SER A 1 72 ? -14.536 7.506 9.956 1.00 87.62 72 SER A O 1
ATOM 591 N N . GLN A 1 73 ? -12.364 7.910 9.560 1.00 88.94 73 GLN A N 1
ATOM 592 C CA . GLN A 1 73 ? -12.519 9.360 9.404 1.00 88.94 73 GLN A CA 1
ATOM 593 C C . GLN A 1 73 ? -13.198 9.718 8.078 1.00 88.94 73 GLN A C 1
ATOM 595 O O . GLN A 1 73 ? -14.122 10.529 8.084 1.00 88.94 73 GLN A O 1
ATOM 600 N N . LEU A 1 74 ? -12.805 9.083 6.967 1.00 87.38 74 LEU A N 1
ATOM 601 C CA . LEU A 1 74 ? -13.445 9.270 5.660 1.00 87.38 74 LEU A CA 1
ATOM 602 C C . LEU A 1 74 ? -14.934 8.925 5.697 1.00 87.38 74 LEU A C 1
ATOM 604 O O . LEU A 1 74 ? -15.755 9.670 5.173 1.00 87.38 74 LEU A O 1
ATOM 608 N N . HIS A 1 75 ? -15.293 7.827 6.358 1.00 83.88 75 HIS A N 1
ATOM 609 C CA . HIS A 1 75 ? -16.677 7.392 6.491 1.00 83.88 75 HIS A CA 1
ATOM 610 C C . HIS A 1 75 ? -17.525 8.400 7.281 1.00 83.88 75 HIS A C 1
ATOM 612 O O . HIS A 1 75 ? -18.621 8.761 6.850 1.00 83.88 75 HIS A O 1
ATOM 618 N N . LYS A 1 76 ? -16.986 8.920 8.396 1.00 85.50 76 LYS A N 1
ATOM 619 C CA . LYS A 1 76 ? -17.617 10.002 9.170 1.00 85.50 76 LYS A CA 1
ATOM 620 C C . LYS A 1 76 ? -17.773 11.275 8.337 1.00 85.50 76 LYS A C 1
ATOM 622 O O . LYS A 1 76 ? -18.830 11.898 8.372 1.00 85.50 76 LYS A O 1
ATOM 627 N N . PHE A 1 77 ? -16.736 11.651 7.587 1.00 84.75 77 PHE A N 1
ATOM 628 C CA . PHE A 1 77 ? -16.740 12.848 6.748 1.00 84.75 77 PHE A CA 1
ATOM 629 C C . PHE A 1 77 ? -17.772 12.761 5.619 1.00 84.75 77 PHE A C 1
ATOM 631 O O . PHE A 1 77 ? -18.539 13.695 5.408 1.00 84.75 77 PHE A O 1
ATOM 638 N N . ALA A 1 78 ? -17.848 11.615 4.944 1.00 82.75 78 ALA A N 1
ATOM 639 C CA . ALA A 1 78 ? -18.777 11.386 3.845 1.00 82.75 78 ALA A CA 1
ATOM 640 C C . ALA A 1 78 ? -20.253 11.299 4.286 1.00 82.75 78 ALA A C 1
ATOM 642 O O . ALA A 1 78 ? -21.113 11.091 3.434 1.00 82.75 78 ALA A O 1
ATOM 643 N N . LYS A 1 79 ? -20.558 11.417 5.596 1.00 70.69 79 LYS A N 1
ATOM 644 C CA . LYS A 1 79 ? -21.892 11.176 6.189 1.00 70.69 79 LYS A CA 1
ATOM 645 C C . LYS A 1 79 ? -22.529 9.883 5.654 1.00 70.69 79 LYS A C 1
ATOM 647 O O . LYS A 1 79 ? -23.737 9.812 5.437 1.00 70.69 79 LYS A O 1
ATOM 652 N N . GLY A 1 80 ? -21.689 8.885 5.375 1.00 63.84 80 GLY A N 1
ATOM 653 C CA . GLY A 1 80 ? -22.095 7.675 4.677 1.00 63.84 80 GLY A CA 1
ATOM 654 C C . GLY A 1 80 ? -22.994 6.809 5.551 1.00 63.84 80 GLY A C 1
ATOM 655 O O . GLY A 1 80 ? -22.806 6.724 6.763 1.00 63.84 80 GLY A O 1
ATOM 656 N N . SER A 1 81 ? -23.961 6.135 4.929 1.00 64.12 81 SER A N 1
ATOM 657 C CA . SER A 1 81 ? -24.688 5.039 5.578 1.00 64.12 81 SER A CA 1
ATOM 658 C C . SER A 1 81 ? -23.690 3.961 6.028 1.00 64.12 81 SER A C 1
ATOM 660 O O . SER A 1 81 ? -22.789 3.657 5.248 1.00 64.12 81 SER A O 1
ATOM 662 N N . PRO A 1 82 ? -23.841 3.325 7.207 1.00 63.66 82 PRO A N 1
ATOM 663 C CA . PRO A 1 82 ? -22.917 2.300 7.718 1.00 63.66 82 PRO A CA 1
ATOM 664 C C . PRO A 1 82 ? -22.688 1.104 6.772 1.00 63.66 82 PRO A C 1
ATOM 666 O O . PRO A 1 82 ? -21.722 0.360 6.942 1.00 63.66 82 PRO A O 1
ATOM 669 N N . ASN A 1 83 ? -23.528 0.954 5.743 1.00 65.69 83 ASN A N 1
ATOM 670 C CA . ASN A 1 83 ? -23.424 -0.070 4.703 1.00 65.69 83 ASN A CA 1
ATOM 671 C C . ASN A 1 83 ? -22.734 0.414 3.413 1.00 65.69 83 ASN A C 1
ATOM 673 O O . ASN A 1 83 ? -22.699 -0.314 2.422 1.00 65.69 83 ASN A O 1
ATOM 677 N N . SER A 1 84 ? -22.199 1.637 3.383 1.00 72.00 84 SER A N 1
ATOM 678 C CA . SER A 1 84 ? -21.501 2.163 2.211 1.00 72.00 84 SER A CA 1
ATOM 679 C C . SER A 1 84 ? -20.197 1.399 1.975 1.00 72.00 84 SER A C 1
ATOM 681 O O . SER A 1 84 ? -19.351 1.308 2.871 1.00 72.00 84 SER A O 1
ATOM 683 N N . CYS A 1 85 ? -20.012 0.887 0.758 1.00 79.00 85 CYS A N 1
ATOM 684 C CA . CYS A 1 85 ? -18.748 0.296 0.339 1.00 79.00 85 CYS A CA 1
ATOM 685 C C . CYS A 1 85 ? -17.652 1.372 0.314 1.00 79.00 85 CYS A C 1
ATOM 687 O O . CYS A 1 85 ? -17.857 2.456 -0.230 1.00 79.00 85 CYS A O 1
ATOM 689 N N . VAL A 1 86 ? -16.487 1.061 0.886 1.00 83.75 86 VAL A N 1
ATOM 690 C CA . VAL A 1 86 ? -15.302 1.925 0.825 1.00 83.75 86 VAL A CA 1
ATOM 691 C C . VAL A 1 86 ? -14.194 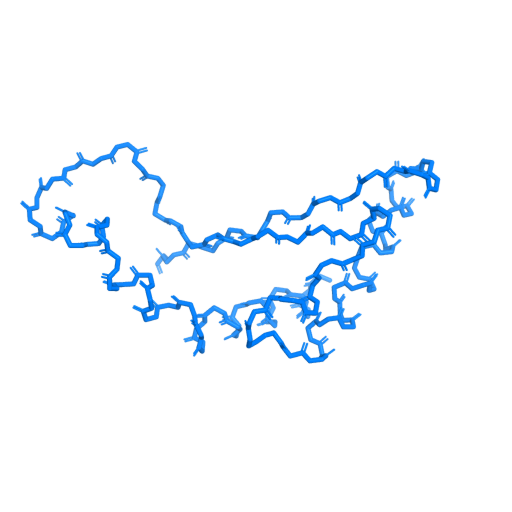1.161 0.119 1.00 83.75 86 VAL A C 1
ATOM 693 O O . VAL A 1 86 ? -13.716 0.140 0.622 1.00 83.75 86 VAL A O 1
ATOM 696 N N . LYS A 1 87 ? -13.808 1.666 -1.053 1.00 85.12 87 LYS A N 1
ATOM 697 C CA . LYS A 1 87 ? -12.660 1.204 -1.833 1.00 85.12 87 LYS A CA 1
ATOM 698 C C . LYS A 1 87 ? -11.673 2.354 -1.934 1.00 85.12 87 LYS A C 1
ATOM 700 O O . LYS A 1 87 ? -12.072 3.465 -2.271 1.00 85.12 87 LYS A O 1
ATOM 705 N N . ILE A 1 88 ? -10.413 2.082 -1.629 1.00 85.00 88 ILE A N 1
ATOM 706 C CA . ILE A 1 88 ? -9.331 3.054 -1.753 1.00 85.00 88 ILE A CA 1
ATOM 707 C C . ILE A 1 88 ? -8.412 2.578 -2.871 1.00 85.00 88 ILE A C 1
ATOM 709 O O . ILE A 1 88 ? -7.912 1.451 -2.835 1.00 85.00 88 ILE A O 1
ATOM 713 N N . LEU A 1 89 ? -8.233 3.452 -3.860 1.00 86.56 89 LEU A N 1
ATOM 714 C CA . LEU A 1 89 ? -7.196 3.341 -4.870 1.00 86.56 89 LEU A CA 1
ATOM 715 C C . LEU A 1 89 ? -5.972 4.096 -4.369 1.00 86.56 89 LEU A C 1
ATOM 717 O O . LEU A 1 89 ? -6.059 5.297 -4.112 1.00 86.56 89 LEU A O 1
ATOM 721 N N . VAL A 1 90 ? -4.856 3.396 -4.206 1.00 83.75 90 VAL A N 1
ATOM 722 C CA . VAL A 1 90 ? -3.579 4.025 -3.876 1.00 83.75 90 VAL A CA 1
ATOM 723 C C . VAL A 1 90 ? -2.743 4.021 -5.143 1.00 83.75 90 VAL A C 1
ATOM 725 O O . VAL A 1 90 ? -2.319 2.950 -5.557 1.00 83.75 90 VAL A O 1
ATOM 728 N N . SER A 1 91 ? -2.550 5.197 -5.740 1.00 85.38 91 SER A N 1
ATOM 729 C CA . SER A 1 91 ? -1.668 5.423 -6.891 1.00 85.38 91 SER A CA 1
ATOM 730 C C . SER A 1 91 ? -0.444 6.216 -6.435 1.00 85.38 91 SER A C 1
ATOM 732 O O . SER A 1 91 ? -0.564 7.210 -5.710 1.00 85.38 91 SER A O 1
ATOM 734 N N . LEU A 1 92 ? 0.732 5.736 -6.828 1.00 84.81 92 LEU A N 1
ATOM 735 C CA . LEU A 1 92 ? 2.035 6.327 -6.558 1.00 84.81 92 LEU A CA 1
ATOM 736 C C . LEU A 1 92 ? 2.718 6.625 -7.885 1.00 84.81 92 LEU A C 1
ATOM 738 O O . LEU A 1 92 ? 2.842 5.739 -8.726 1.00 84.81 92 LEU A O 1
ATOM 742 N N . LYS A 1 93 ? 3.173 7.865 -8.060 1.00 78.50 93 LYS A N 1
ATOM 743 C CA . LYS A 1 93 ? 3.896 8.300 -9.256 1.00 78.50 93 LYS A CA 1
ATOM 744 C C . LYS A 1 93 ? 5.365 8.482 -8.911 1.00 78.50 93 LYS A C 1
ATOM 746 O O . LYS A 1 93 ? 5.672 9.195 -7.956 1.00 78.50 93 LYS A O 1
ATOM 751 N N . ASP A 1 94 ? 6.243 7.868 -9.697 1.00 69.62 94 ASP A N 1
ATOM 752 C CA . ASP A 1 94 ? 7.660 8.223 -9.698 1.00 69.62 94 ASP A CA 1
ATOM 753 C C . ASP A 1 94 ? 7.804 9.556 -10.439 1.00 69.62 94 ASP A C 1
ATOM 755 O O . ASP A 1 94 ? 7.633 9.615 -11.658 1.00 69.62 94 ASP A O 1
ATOM 759 N N . THR A 1 95 ? 8.050 10.625 -9.686 1.00 59.06 95 THR A N 1
ATOM 760 C CA . THR A 1 95 ? 8.406 11.960 -10.197 1.00 59.06 95 THR A CA 1
ATOM 761 C C . THR A 1 95 ? 9.885 12.232 -10.035 1.00 59.06 95 THR A C 1
ATOM 763 O O . THR A 1 95 ? 10.398 11.897 -8.942 1.00 59.06 95 THR A O 1
#

Foldseek 3Di:
DVVLVVLLVVCCVPPPVVVLCVDPVVVCVVVVNDDPDDQKDKDKWWPPPHTCQVVPPPRDPSSVVVVNVVVVVVCVVVVDDPRDTDMDMDIDHDD

Organism: Brassica oleracea (NCBI:txid3712)

Secondary structure (DSSP, 8-state):
-HHHHHHHHHHIIIIIHHHHHTSHHHHHHHTT---S----EEEEEEEESS--GGGSTT--HHHHHHHHHHHHHHHHHTT--TT--EEEEEEE---

pLDDT: mean 85.9, std 7.74, range [59.06, 95.31]

InterPro domains:
  IPR027443 Isopenicillin N synthase-like superfamily [G3DSA:2.60.120.330] (1-84)